Protein AF-A0A6I4MP97-F1 (afdb_monomer)

Organism: NCBI:txid2650748

Sequence (173 aa):
MSDGVLDGRFDIAVQRLPSRDARLATRPWWNQPLALFLPSAHPLAHAPDPAPLTALGRIPLVLWPRESSPHSHDEILALCDQAGVTPRIGARARSVQTVLALVAAGFGGAVMPDSHRALRRIGVAARPLTGTNTTLYLVWRADDTDPLVHRFKDTLAALTSRPCPTDHGPPAR

Radius of gyration: 18.23 Å; Cα contacts (8 Å, |Δi|>4): 295; chains: 1; bounding box: 53×28×49 Å

Structure (mmCIF, N/CA/C/O backbone):
data_AF-A0A6I4MP97-F1
#
_entry.id   AF-A0A6I4MP97-F1
#
loop_
_atom_site.group_PDB
_atom_site.id
_atom_site.type_symbol
_atom_site.label_atom_id
_atom_site.label_alt_id
_atom_site.label_comp_id
_atom_site.label_asym_id
_atom_site.label_entity_id
_atom_site.label_seq_id
_atom_site.pdbx_PDB_ins_code
_atom_site.Cartn_x
_atom_site.Cartn_y
_atom_site.Cartn_z
_atom_site.occupancy
_atom_site.B_iso_or_equiv
_atom_site.auth_seq_id
_atom_site.auth_comp_id
_atom_site.auth_asym_id
_atom_site.auth_atom_id
_atom_site.pdbx_PDB_model_num
ATOM 1 N N . MET A 1 1 ? -15.079 -3.959 6.722 1.00 79.56 1 MET A N 1
ATOM 2 C CA . MET A 1 1 ? -14.479 -4.156 8.063 1.00 79.56 1 MET A CA 1
ATOM 3 C C . MET A 1 1 ? -15.148 -3.256 9.086 1.00 79.56 1 MET A C 1
ATOM 5 O O . MET A 1 1 ? -15.565 -3.787 10.103 1.00 79.56 1 MET A O 1
ATOM 9 N N . SER A 1 2 ? -15.354 -1.968 8.779 1.00 89.06 2 SER A N 1
ATOM 10 C CA . SER A 1 2 ? -16.212 -1.061 9.562 1.00 89.06 2 SER A CA 1
ATOM 11 C C . SER A 1 2 ? -17.558 -1.666 9.997 1.00 89.06 2 SER A C 1
ATOM 13 O O . SER A 1 2 ? -17.889 -1.577 11.171 1.00 89.06 2 SER A O 1
ATOM 15 N N . ASP A 1 3 ? -18.286 -2.356 9.109 1.00 91.62 3 ASP A N 1
ATOM 16 C CA . ASP A 1 3 ? -19.577 -2.974 9.473 1.00 91.62 3 ASP A CA 1
ATOM 17 C C . ASP A 1 3 ? -19.436 -4.017 10.585 1.00 91.62 3 ASP A C 1
ATOM 19 O O . ASP A 1 3 ? -20.225 -4.047 11.513 1.00 91.62 3 ASP A O 1
ATOM 23 N N . GLY A 1 4 ? -18.363 -4.816 10.574 1.00 93.12 4 GLY A N 1
ATOM 24 C CA . GLY A 1 4 ? -18.109 -5.781 11.646 1.00 93.12 4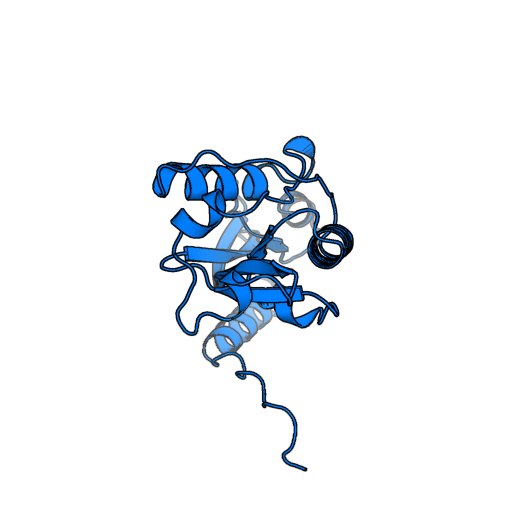 GLY A CA 1
ATOM 25 C C . GLY A 1 4 ? -17.846 -5.123 13.003 1.00 93.12 4 GLY A C 1
ATOM 26 O O . GLY A 1 4 ? -18.141 -5.730 14.025 1.00 93.12 4 GLY A O 1
ATOM 27 N N . VAL A 1 5 ? -17.339 -3.886 13.017 1.00 96.00 5 VAL A N 1
ATOM 28 C CA . VAL A 1 5 ? -17.176 -3.095 14.246 1.00 96.00 5 VAL A CA 1
ATOM 29 C C . VAL A 1 5 ? -18.518 -2.545 14.732 1.00 96.00 5 VAL A C 1
ATOM 31 O O . VAL A 1 5 ? -18.811 -2.581 15.929 1.00 96.00 5 VAL A O 1
ATOM 34 N N . LEU A 1 6 ? -19.356 -2.078 13.803 1.00 94.50 6 LEU A N 1
ATOM 35 C CA . LEU A 1 6 ? -20.710 -1.599 14.093 1.00 94.50 6 LEU A CA 1
ATOM 36 C C . LEU A 1 6 ? -21.621 -2.719 14.606 1.00 94.50 6 LEU A C 1
ATOM 38 O O . LEU A 1 6 ? -22.342 -2.517 15.575 1.00 94.50 6 LEU A O 1
ATOM 42 N N . ASP A 1 7 ? -21.542 -3.901 13.997 1.00 94.75 7 ASP A N 1
ATOM 43 C CA . ASP A 1 7 ? -22.346 -5.076 14.351 1.00 94.75 7 ASP A CA 1
ATOM 44 C C . ASP A 1 7 ? -21.843 -5.788 15.624 1.00 94.75 7 ASP A C 1
ATOM 46 O O . ASP A 1 7 ? -22.397 -6.813 16.014 1.00 94.75 7 ASP A O 1
ATOM 50 N N . GLY A 1 8 ? -20.747 -5.319 16.234 1.00 92.75 8 GLY A N 1
ATOM 51 C CA . GLY A 1 8 ? -20.156 -5.942 17.424 1.00 92.75 8 GLY A CA 1
ATOM 52 C C . GLY A 1 8 ? -19.416 -7.262 17.173 1.00 92.75 8 GLY A C 1
ATOM 53 O O . GLY A 1 8 ? -19.102 -7.974 18.120 1.00 92.75 8 GLY A O 1
ATOM 54 N N . ARG A 1 9 ? -19.111 -7.609 15.916 1.00 95.56 9 ARG A N 1
ATOM 55 C CA . ARG A 1 9 ? -18.317 -8.807 15.570 1.00 95.56 9 ARG A CA 1
ATOM 56 C C . ARG A 1 9 ? -16.825 -8.630 15.844 1.00 95.56 9 ARG A C 1
ATOM 58 O O . ARG A 1 9 ? -16.125 -9.617 16.050 1.00 95.56 9 ARG A O 1
ATOM 65 N N . PHE A 1 10 ? -16.350 -7.389 15.804 1.00 94.62 10 PHE A N 1
ATOM 66 C CA . PHE A 1 10 ? -14.992 -6.988 16.156 1.00 94.62 10 PHE A CA 1
ATOM 67 C C . PHE A 1 10 ? -15.053 -5.714 17.001 1.00 94.62 10 PHE A C 1
ATOM 69 O O . PHE A 1 10 ? -15.919 -4.872 16.777 1.00 94.62 10 PHE A O 1
ATOM 76 N N . ASP A 1 11 ? -14.102 -5.515 17.905 1.00 94.94 11 ASP A N 1
ATOM 77 C CA . ASP A 1 11 ? -14.013 -4.254 18.659 1.00 94.94 11 ASP A CA 1
ATOM 78 C C . ASP A 1 11 ? -13.132 -3.221 17.952 1.00 94.94 11 ASP A C 1
ATOM 80 O O . ASP A 1 11 ? -13.373 -2.015 18.012 1.00 94.94 11 ASP A O 1
ATOM 84 N N . ILE A 1 12 ? -12.115 -3.701 17.230 1.00 95.38 12 ILE A N 1
ATOM 85 C CA . ILE A 1 12 ? -11.170 -2.879 16.476 1.00 95.38 12 ILE A CA 1
ATOM 86 C C . ILE A 1 12 ? -10.932 -3.512 15.105 1.00 95.38 12 ILE A C 1
ATOM 88 O O . ILE A 1 12 ? -10.686 -4.712 14.990 1.00 95.38 12 ILE A O 1
ATOM 92 N N . ALA A 1 13 ? -10.938 -2.690 14.060 1.00 95.44 13 ALA A N 1
ATOM 93 C CA . ALA A 1 13 ? -10.524 -3.057 12.714 1.00 95.44 13 ALA A CA 1
ATOM 94 C C . ALA A 1 13 ? -9.267 -2.288 12.287 1.00 95.44 13 ALA A C 1
ATOM 96 O O . ALA A 1 13 ? -9.094 -1.115 12.619 1.00 95.44 13 ALA A O 1
ATOM 97 N N . VAL A 1 14 ? -8.416 -2.940 11.490 1.00 93.44 14 VAL A N 1
ATOM 98 C CA . VAL A 1 14 ? -7.296 -2.309 10.778 1.00 93.44 14 VAL A CA 1
ATOM 99 C C . VAL A 1 14 ? -7.659 -2.235 9.300 1.00 93.44 14 VAL A C 1
ATOM 101 O O . VAL A 1 14 ? -7.923 -3.265 8.687 1.00 93.44 14 VAL A O 1
ATOM 104 N N . GLN A 1 15 ? -7.663 -1.048 8.698 1.00 91.88 15 GLN A N 1
ATOM 105 C CA . GLN A 1 15 ? -8.022 -0.885 7.284 1.00 91.88 15 GLN A CA 1
ATOM 106 C C . GLN A 1 15 ? -7.274 0.267 6.602 1.00 91.88 15 GLN A C 1
ATOM 108 O O . GLN A 1 15 ? -6.649 1.082 7.264 1.00 91.88 15 GLN A O 1
ATOM 113 N N . ARG A 1 16 ? -7.312 0.333 5.265 1.00 88.25 16 ARG A N 1
ATOM 114 C CA . ARG A 1 16 ? -6.572 1.343 4.475 1.00 88.25 16 ARG A CA 1
ATOM 115 C C . ARG A 1 16 ? -7.262 2.695 4.358 1.00 88.25 16 ARG A C 1
ATOM 117 O O . ARG A 1 16 ? -6.607 3.695 4.111 1.00 88.25 16 ARG A O 1
ATOM 124 N N . LEU A 1 17 ? -8.582 2.719 4.499 1.00 89.75 17 LEU A N 1
ATOM 125 C CA . LEU A 1 17 ? -9.362 3.943 4.391 1.00 89.75 17 LEU A CA 1
ATOM 126 C C . LEU A 1 17 ? -9.942 4.308 5.754 1.00 89.75 17 LEU A C 1
ATOM 128 O O . LEU A 1 17 ? -10.411 3.414 6.467 1.00 89.75 17 LEU A O 1
ATOM 132 N N . PRO A 1 18 ? -9.956 5.598 6.120 1.00 91.56 18 PRO A N 1
ATOM 133 C CA . PRO A 1 18 ? -10.661 6.023 7.314 1.00 91.56 18 PRO A CA 1
ATOM 134 C C . PRO A 1 18 ? -12.153 5.702 7.183 1.00 91.56 18 PRO A C 1
ATOM 136 O O . PRO A 1 18 ? -12.710 5.720 6.080 1.00 91.56 18 PRO A O 1
ATOM 139 N N . SER A 1 19 ? -12.809 5.399 8.305 1.00 92.56 19 SER A N 1
ATOM 140 C CA . SER A 1 19 ? -14.264 5.267 8.295 1.00 92.56 19 SER A CA 1
ATOM 141 C C . SER A 1 19 ? -14.908 6.633 8.051 1.00 92.56 19 SER A C 1
ATOM 143 O O . SER A 1 19 ? -14.423 7.645 8.551 1.00 92.56 19 SER A O 1
ATOM 145 N N . ARG A 1 20 ? -16.004 6.659 7.287 1.00 92.44 20 ARG A N 1
ATOM 146 C CA . ARG A 1 20 ? -16.833 7.862 7.089 1.00 92.44 20 ARG A CA 1
ATOM 147 C C . ARG A 1 20 ? -18.094 7.871 7.959 1.00 92.44 20 ARG A C 1
ATOM 149 O O . ARG A 1 20 ? -18.821 8.856 7.949 1.00 92.44 20 ARG A O 1
ATOM 156 N N . ASP A 1 21 ? -18.364 6.782 8.676 1.00 95.25 21 ASP A N 1
ATOM 157 C CA . ASP A 1 21 ? -19.505 6.673 9.588 1.00 95.25 21 ASP A CA 1
ATOM 158 C C . ASP A 1 21 ? -19.173 7.346 10.926 1.00 95.25 21 ASP A C 1
ATOM 160 O O . ASP A 1 21 ? -18.185 6.984 11.563 1.00 95.25 21 ASP A O 1
ATOM 164 N N . ALA A 1 22 ? -20.005 8.298 11.357 1.00 95.44 22 ALA A N 1
ATOM 165 C CA . ALA A 1 22 ? -19.806 9.068 12.586 1.00 95.44 22 ALA A CA 1
ATOM 166 C C . ALA A 1 22 ? -19.870 8.221 13.870 1.00 95.44 22 ALA A C 1
ATOM 168 O O . ALA A 1 22 ? -19.354 8.638 14.904 1.00 95.44 22 ALA A O 1
ATOM 169 N N . ARG A 1 23 ? -20.463 7.021 13.814 1.00 96.56 23 ARG A N 1
ATOM 170 C CA . ARG A 1 23 ? -20.474 6.060 14.929 1.00 96.56 23 ARG A CA 1
ATOM 171 C C . ARG A 1 23 ? -19.124 5.373 15.125 1.00 96.56 23 ARG A C 1
ATOM 173 O O . ARG A 1 23 ? -18.940 4.651 16.101 1.00 96.56 23 ARG A O 1
ATOM 180 N N . LEU A 1 24 ? -18.185 5.560 14.199 1.00 97.25 24 LEU A N 1
ATOM 181 C CA . LEU A 1 24 ? -16.857 4.970 14.246 1.00 97.25 24 LEU A CA 1
ATOM 182 C C . LEU A 1 24 ? -15.794 6.055 14.407 1.00 97.25 24 LEU A C 1
ATOM 184 O O . LEU A 1 24 ? -15.679 6.972 13.596 1.00 97.25 24 LEU A O 1
ATOM 188 N N . ALA A 1 25 ? -14.945 5.894 15.414 1.00 95.81 25 ALA A N 1
ATOM 189 C CA . ALA A 1 25 ? -13.712 6.651 15.522 1.00 95.81 25 ALA A CA 1
ATOM 190 C C . ALA A 1 25 ? -12.629 6.000 14.651 1.00 95.81 25 ALA A C 1
ATOM 192 O O . ALA A 1 25 ? -12.548 4.776 14.533 1.00 95.81 25 ALA A O 1
ATOM 193 N N . THR A 1 26 ? -11.785 6.826 14.032 1.00 95.50 26 THR A N 1
ATOM 194 C CA . THR A 1 26 ? -10.666 6.373 13.198 1.00 95.50 26 THR A CA 1
ATOM 195 C C . THR A 1 26 ? -9.388 7.101 13.604 1.00 95.50 26 THR A C 1
ATOM 197 O O . THR A 1 26 ? -9.394 8.323 13.742 1.00 95.50 26 THR A O 1
ATOM 200 N N . ARG A 1 27 ? -8.269 6.378 13.737 1.00 93.62 27 ARG A N 1
ATOM 201 C CA . ARG A 1 27 ? -6.937 6.963 13.961 1.00 93.62 27 ARG A CA 1
ATOM 202 C C . ARG A 1 27 ? -5.901 6.394 12.986 1.00 93.62 27 ARG A C 1
ATOM 204 O O . ARG A 1 27 ? -5.816 5.169 12.870 1.00 93.62 27 ARG A O 1
ATOM 211 N N . PRO A 1 28 ? -5.096 7.243 12.315 1.00 92.88 28 PRO A N 1
ATOM 212 C CA . PRO A 1 28 ? -3.914 6.797 11.582 1.00 92.88 28 PRO A CA 1
ATOM 213 C C . PRO A 1 28 ? -2.998 6.002 12.511 1.00 92.88 28 PRO A C 1
ATOM 215 O O . PRO A 1 28 ? -2.701 6.449 13.617 1.00 92.88 28 PRO A O 1
ATOM 218 N N . TRP A 1 29 ? -2.569 4.823 12.082 1.00 91.81 29 TRP A N 1
ATOM 219 C CA . TRP A 1 29 ? -1.711 3.963 12.885 1.00 91.81 29 TRP A CA 1
ATOM 220 C C . TRP A 1 29 ? -0.356 3.781 12.235 1.00 91.81 29 TRP A C 1
ATOM 222 O O . TRP A 1 29 ? 0.644 4.214 12.793 1.00 91.81 29 TRP A O 1
ATOM 232 N N . TRP A 1 30 ? -0.312 3.193 11.043 1.00 90.25 30 TRP A N 1
ATOM 233 C CA . TRP A 1 30 ? 0.957 2.841 10.424 1.00 90.25 30 TRP A CA 1
ATOM 234 C C . TRP A 1 30 ? 1.060 3.413 9.022 1.00 90.25 30 TRP A C 1
ATOM 236 O O . TRP A 1 30 ? 0.333 3.000 8.120 1.00 90.25 30 TRP A O 1
ATOM 246 N N . ASN A 1 31 ? 1.984 4.356 8.856 1.00 90.62 31 ASN A N 1
ATOM 247 C CA . ASN A 1 31 ? 2.379 4.870 7.558 1.00 90.62 31 ASN A CA 1
ATOM 248 C C . ASN A 1 31 ? 3.581 4.079 7.030 1.00 90.62 31 ASN A C 1
ATOM 250 O O . ASN A 1 31 ? 4.542 3.835 7.762 1.00 90.62 31 ASN A O 1
ATOM 254 N N . GLN A 1 32 ? 3.521 3.668 5.772 1.00 90.88 32 GLN A N 1
ATOM 255 C CA . GLN A 1 32 ? 4.593 2.930 5.121 1.00 90.88 32 GLN A CA 1
ATOM 256 C C . GLN A 1 32 ? 4.704 3.326 3.650 1.00 90.88 32 GLN A C 1
ATOM 258 O O . GLN A 1 32 ? 3.683 3.650 3.035 1.00 90.88 32 GLN A O 1
ATOM 263 N N . PRO A 1 33 ? 5.907 3.255 3.061 1.00 94.31 33 PRO A N 1
ATOM 264 C CA . PRO A 1 33 ? 6.073 3.560 1.652 1.00 94.31 33 PRO A CA 1
ATOM 265 C C . PRO A 1 33 ? 5.337 2.540 0.782 1.00 94.31 33 PRO A C 1
ATOM 267 O O . PRO A 1 33 ? 5.178 1.367 1.148 1.00 94.31 33 PRO A O 1
ATOM 270 N N . LEU A 1 34 ? 4.925 2.980 -0.404 1.00 97.19 34 LEU A N 1
ATOM 271 C CA . LEU A 1 34 ? 4.631 2.046 -1.483 1.00 97.19 34 LEU A CA 1
ATOM 272 C C . LEU A 1 34 ? 5.951 1.626 -2.132 1.00 97.19 34 LEU A C 1
ATOM 274 O O . LEU A 1 34 ? 6.906 2.398 -2.203 1.00 97.19 34 LEU A O 1
ATOM 278 N N . ALA A 1 35 ? 6.003 0.393 -2.614 1.00 97.69 35 ALA A N 1
ATOM 279 C CA . ALA A 1 35 ? 7.138 -0.146 -3.340 1.00 97.69 35 ALA A CA 1
ATOM 280 C C . ALA A 1 35 ? 6.690 -0.728 -4.678 1.00 97.69 35 ALA A C 1
ATOM 282 O O . ALA A 1 35 ? 5.595 -1.283 -4.809 1.00 97.69 35 ALA A O 1
ATOM 283 N N . LEU A 1 36 ? 7.574 -0.614 -5.665 1.00 98.19 36 LEU A N 1
ATOM 284 C CA . LEU A 1 36 ? 7.488 -1.293 -6.941 1.00 98.19 36 LEU A CA 1
ATOM 285 C C . LEU A 1 36 ? 8.174 -2.658 -6.814 1.00 98.19 36 LEU A C 1
ATOM 287 O O . LEU A 1 36 ? 9.396 -2.759 -6.695 1.00 98.19 36 LEU A O 1
ATOM 291 N N . PHE A 1 37 ? 7.367 -3.709 -6.830 1.00 98.44 37 PHE A N 1
ATOM 292 C CA . PHE A 1 37 ? 7.802 -5.095 -6.908 1.00 98.44 37 PHE A CA 1
ATOM 293 C C . PHE A 1 37 ? 8.102 -5.425 -8.366 1.00 98.44 37 PHE A C 1
ATOM 295 O O . PHE A 1 37 ? 7.265 -5.204 -9.238 1.00 98.44 37 PHE A O 1
ATOM 302 N N . LEU A 1 38 ? 9.298 -5.935 -8.634 1.00 98.50 38 LEU A N 1
ATOM 303 C CA . LEU A 1 38 ? 9.842 -6.165 -9.969 1.00 98.50 38 LEU A CA 1
ATOM 304 C C . LEU A 1 38 ? 10.357 -7.599 -10.085 1.00 98.50 38 LEU A C 1
ATOM 306 O O . LEU A 1 38 ? 10.811 -8.152 -9.079 1.00 98.50 38 LEU A O 1
ATOM 310 N N . PRO A 1 39 ? 10.373 -8.185 -11.297 1.00 98.44 39 PRO A N 1
ATOM 311 C CA . PRO A 1 39 ? 11.178 -9.374 -11.539 1.00 98.44 39 PRO A CA 1
ATOM 312 C C . PRO A 1 39 ? 12.619 -9.077 -11.110 1.00 98.44 39 PRO A C 1
ATOM 314 O O . PRO A 1 39 ? 13.175 -8.047 -11.495 1.00 98.44 39 PRO A O 1
ATOM 317 N N . SER A 1 40 ? 13.234 -9.950 -10.313 1.00 97.56 40 SER A N 1
ATOM 318 C CA . SER A 1 40 ? 14.543 -9.675 -9.704 1.00 97.56 40 SER A CA 1
ATOM 319 C C . SER A 1 40 ? 15.678 -9.541 -10.718 1.00 97.56 40 SER A C 1
ATOM 321 O O . SER A 1 40 ? 16.733 -9.059 -10.348 1.00 97.56 40 SER A O 1
ATOM 323 N N . ALA A 1 41 ? 15.478 -9.982 -11.963 1.00 96.12 41 ALA A N 1
ATOM 324 C CA . ALA A 1 41 ? 16.425 -9.819 -13.067 1.00 96.12 41 ALA A CA 1
ATOM 325 C C . ALA A 1 41 ? 16.181 -8.541 -13.899 1.00 96.12 41 ALA A C 1
ATOM 327 O O . ALA A 1 41 ? 16.906 -8.273 -14.855 1.00 96.12 41 ALA A O 1
ATOM 328 N N . HIS A 1 42 ? 15.136 -7.764 -13.597 1.00 97.00 42 HIS A N 1
ATOM 329 C CA . HIS A 1 42 ? 14.803 -6.566 -14.360 1.00 97.00 42 HIS A CA 1
ATOM 330 C C . HIS A 1 42 ? 15.757 -5.408 -14.001 1.00 97.00 42 HIS A C 1
ATOM 332 O O . HIS A 1 42 ? 15.920 -5.124 -12.816 1.00 97.00 42 HIS A O 1
ATOM 338 N N . PRO A 1 43 ? 16.306 -4.638 -14.964 1.00 94.88 43 PRO A N 1
ATOM 339 C CA . PRO A 1 43 ? 17.278 -3.574 -14.673 1.00 94.88 43 PRO A CA 1
ATOM 340 C C . PRO A 1 43 ? 16.815 -2.533 -13.638 1.00 94.88 43 PRO A C 1
ATOM 342 O O . PRO A 1 43 ? 17.604 -2.053 -12.830 1.00 94.88 43 PRO A O 1
ATOM 345 N N . LEU A 1 44 ? 15.514 -2.208 -13.612 1.00 95.00 44 LEU A N 1
ATOM 346 C CA . LEU A 1 44 ? 14.938 -1.276 -12.625 1.00 95.00 44 LEU A CA 1
ATOM 347 C C . LEU A 1 44 ? 15.025 -1.760 -11.168 1.00 95.00 44 LEU A C 1
ATOM 349 O O . LEU A 1 44 ? 14.870 -0.928 -10.272 1.00 95.00 44 LEU A O 1
ATOM 353 N N . ALA A 1 45 ? 15.234 -3.060 -10.939 1.00 95.56 45 ALA A N 1
ATOM 354 C CA . ALA A 1 45 ? 15.294 -3.665 -9.612 1.00 95.56 45 ALA A CA 1
ATOM 355 C C . ALA A 1 45 ? 16.600 -3.362 -8.865 1.00 95.56 45 ALA A C 1
ATOM 357 O O . ALA A 1 45 ? 16.634 -3.491 -7.647 1.00 95.56 45 ALA A O 1
ATOM 358 N N . HIS A 1 46 ? 17.660 -2.966 -9.576 1.00 92.56 46 HIS A N 1
ATOM 359 C CA . HIS A 1 46 ? 19.019 -2.890 -9.023 1.00 92.56 46 HIS A CA 1
ATOM 360 C C . HIS A 1 46 ? 19.557 -1.470 -8.844 1.00 92.56 46 HIS A C 1
ATOM 362 O O . HIS A 1 46 ? 20.696 -1.295 -8.421 1.00 92.56 46 HIS A O 1
ATOM 368 N N . ALA A 1 47 ? 18.771 -0.448 -9.178 1.00 91.94 47 ALA A N 1
ATOM 369 C CA . ALA A 1 47 ? 19.188 0.925 -8.926 1.00 91.94 47 ALA A CA 1
ATOM 370 C C . ALA A 1 47 ? 19.140 1.229 -7.411 1.00 91.94 47 ALA A C 1
ATOM 372 O O . ALA A 1 47 ? 18.188 0.803 -6.752 1.00 91.94 47 ALA A O 1
ATOM 373 N N . PRO A 1 48 ? 20.136 1.959 -6.873 1.00 88.19 48 PRO A N 1
ATOM 374 C CA . PRO A 1 48 ? 20.308 2.144 -5.429 1.00 88.19 48 PRO A CA 1
ATOM 375 C C . PRO A 1 48 ? 19.239 3.050 -4.808 1.00 88.19 48 PRO A C 1
ATOM 377 O O . PRO A 1 48 ? 18.808 2.819 -3.681 1.00 88.19 48 PRO A O 1
ATOM 380 N N . ASP A 1 49 ? 18.787 4.060 -5.548 1.00 94.25 49 ASP A N 1
ATOM 381 C CA . ASP A 1 49 ? 17.809 5.028 -5.056 1.00 94.25 49 ASP A CA 1
ATOM 382 C C . ASP A 1 49 ? 16.378 4.485 -5.148 1.00 94.25 49 ASP A C 1
ATOM 384 O O . ASP A 1 49 ? 16.107 3.624 -5.990 1.00 94.25 49 ASP A O 1
ATOM 388 N N . PRO A 1 50 ? 15.412 5.016 -4.380 1.00 96.00 50 PRO A N 1
ATOM 389 C CA . PRO A 1 50 ? 13.991 4.759 -4.608 1.00 96.00 50 PRO A CA 1
ATOM 390 C C . PRO A 1 50 ? 13.574 4.990 -6.074 1.00 96.00 50 PRO A C 1
ATOM 392 O O . PRO A 1 50 ? 14.135 5.820 -6.792 1.00 96.00 50 PRO A O 1
ATOM 395 N N . ALA A 1 51 ? 12.610 4.211 -6.558 1.00 97.31 51 ALA A N 1
ATOM 396 C CA . ALA A 1 51 ? 12.108 4.320 -7.919 1.00 97.31 51 ALA A CA 1
ATOM 397 C C . ALA A 1 51 ? 11.267 5.600 -8.085 1.00 97.31 51 ALA A C 1
ATOM 399 O O . ALA A 1 51 ? 10.314 5.803 -7.328 1.00 97.31 51 ALA A O 1
ATOM 400 N N . PRO A 1 52 ? 11.551 6.451 -9.090 1.00 97.38 52 PRO A N 1
ATOM 401 C CA . PRO A 1 52 ? 10.658 7.555 -9.422 1.00 97.38 52 PRO A CA 1
ATOM 402 C C . PRO A 1 52 ? 9.341 7.007 -9.985 1.00 97.38 52 PRO A C 1
ATOM 404 O O . PRO A 1 52 ? 9.325 5.936 -10.595 1.00 97.38 52 PRO A O 1
ATOM 407 N N . LEU A 1 53 ? 8.244 7.762 -9.864 1.00 97.94 53 LEU A N 1
ATOM 408 C CA . LEU A 1 53 ? 6.940 7.332 -10.390 1.00 97.94 53 LEU A CA 1
ATOM 409 C C . LEU A 1 53 ? 6.953 7.086 -11.910 1.00 97.94 53 LEU A C 1
ATOM 411 O O . LEU A 1 53 ? 6.240 6.218 -12.407 1.00 97.94 53 LEU A O 1
ATOM 415 N N . THR A 1 54 ? 7.834 7.757 -12.656 1.00 97.56 54 THR A N 1
ATOM 416 C CA . THR A 1 54 ? 8.024 7.516 -14.097 1.00 97.56 54 THR A CA 1
ATOM 417 C C . THR A 1 54 ? 8.488 6.088 -14.414 1.00 97.56 54 THR A C 1
ATOM 419 O O . THR A 1 54 ? 8.302 5.611 -15.534 1.00 97.56 54 THR A O 1
ATOM 422 N N . ALA A 1 55 ? 9.033 5.350 -13.436 1.00 97.19 55 ALA A N 1
ATOM 423 C CA . ALA A 1 55 ? 9.359 3.932 -13.584 1.00 97.19 55 ALA A CA 1
ATOM 424 C C . ALA A 1 55 ? 8.120 3.059 -13.849 1.00 97.19 55 ALA A C 1
ATOM 426 O O . ALA A 1 55 ? 8.253 2.018 -14.493 1.00 97.19 55 ALA A O 1
ATOM 427 N N . LEU A 1 56 ? 6.925 3.496 -13.431 1.00 97.62 56 LEU A N 1
ATOM 428 C CA . LEU A 1 56 ? 5.665 2.783 -13.670 1.00 97.62 56 LEU A CA 1
ATOM 429 C C . LEU A 1 56 ? 5.315 2.685 -15.165 1.00 97.62 56 LEU A C 1
ATOM 431 O O . LEU A 1 56 ? 4.665 1.731 -15.576 1.00 97.62 56 LEU A O 1
ATOM 435 N N . GLY A 1 57 ? 5.800 3.614 -15.998 1.00 96.88 57 GLY A N 1
ATOM 436 C CA . GLY A 1 57 ? 5.648 3.545 -17.458 1.00 96.88 57 GLY A CA 1
ATOM 437 C C . GLY A 1 57 ? 6.664 2.626 -18.152 1.00 96.88 57 GLY A C 1
ATOM 438 O O . GLY A 1 57 ? 6.486 2.251 -19.312 1.00 96.88 57 GLY A O 1
ATOM 439 N N . ARG A 1 58 ? 7.740 2.233 -17.457 1.00 96.38 58 ARG A N 1
ATOM 440 C CA . ARG A 1 58 ? 8.875 1.494 -18.042 1.00 96.38 58 ARG A CA 1
ATOM 441 C C . ARG A 1 58 ? 8.690 -0.024 -18.030 1.00 96.38 58 ARG A C 1
ATOM 443 O O . ARG A 1 58 ? 9.473 -0.731 -18.654 1.00 96.38 58 ARG A O 1
ATOM 450 N N . ILE A 1 59 ? 7.653 -0.526 -17.367 1.00 97.00 59 ILE A N 1
ATOM 451 C CA . ILE A 1 59 ? 7.324 -1.950 -17.263 1.00 97.00 59 ILE A CA 1
ATOM 452 C C . ILE A 1 59 ? 5.795 -2.116 -17.276 1.00 97.00 59 ILE A C 1
ATOM 454 O O . ILE A 1 59 ? 5.100 -1.225 -16.791 1.00 97.00 59 ILE A O 1
ATOM 458 N N . PRO A 1 60 ? 5.230 -3.205 -17.833 1.00 97.94 60 PRO A N 1
ATOM 459 C CA . PRO A 1 60 ? 3.820 -3.510 -17.620 1.00 97.94 60 PRO A CA 1
ATOM 460 C C . PRO A 1 60 ? 3.510 -3.660 -16.126 1.00 97.94 60 PRO A C 1
ATOM 462 O O . PRO A 1 60 ? 4.379 -4.055 -15.353 1.00 97.94 60 PRO A O 1
ATOM 465 N N . LEU A 1 61 ? 2.277 -3.380 -15.720 1.00 98.38 61 LEU A N 1
ATOM 466 C CA . LEU A 1 61 ? 1.822 -3.503 -14.342 1.00 98.38 61 LEU A CA 1
ATOM 467 C C . LEU A 1 61 ? 0.894 -4.707 -14.170 1.00 98.38 61 LEU A C 1
ATOM 469 O O . LEU A 1 61 ? -0.013 -4.942 -14.975 1.00 98.38 61 LEU A O 1
ATOM 473 N N . VAL A 1 62 ? 1.108 -5.446 -13.086 1.00 98.12 62 VAL A N 1
ATOM 474 C CA . VAL A 1 62 ? 0.170 -6.424 -12.545 1.00 98.12 62 VAL A CA 1
ATOM 475 C C . VAL A 1 62 ? -0.757 -5.680 -11.591 1.00 98.12 62 VAL A C 1
ATOM 477 O O . VAL A 1 62 ? -0.322 -5.210 -10.539 1.00 98.12 62 VAL A O 1
ATOM 480 N N . LEU A 1 63 ? -2.029 -5.551 -11.966 1.00 95.62 63 LEU A N 1
ATOM 481 C CA . LEU A 1 63 ? -3.011 -4.788 -11.196 1.00 95.62 63 LEU A CA 1
ATOM 482 C C . LEU A 1 63 ? -4.043 -5.674 -10.504 1.00 95.62 63 LEU A C 1
ATOM 484 O O . LEU A 1 63 ? -4.393 -6.768 -10.948 1.00 95.62 63 LEU A O 1
ATOM 488 N N . TRP A 1 64 ? -4.606 -5.133 -9.436 1.00 93.00 64 TRP A N 1
ATOM 489 C CA . TRP A 1 64 ? -5.837 -5.637 -8.848 1.00 93.00 64 TRP A CA 1
ATOM 490 C C . TRP A 1 64 ? -7.003 -5.320 -9.792 1.00 93.00 64 TRP A C 1
ATOM 492 O O . TRP A 1 64 ? -7.099 -4.178 -10.243 1.00 93.00 64 TRP A O 1
ATOM 502 N N . PRO A 1 65 ? -7.910 -6.263 -10.102 1.00 93.06 65 PRO A N 1
ATOM 503 C CA . PRO A 1 65 ? -9.178 -5.906 -10.727 1.00 93.06 65 PRO A CA 1
ATOM 504 C C . PRO A 1 65 ? -9.902 -4.859 -9.872 1.00 93.06 65 PRO A C 1
ATOM 506 O O . PRO A 1 65 ? -9.952 -4.998 -8.642 1.00 93.06 65 PRO A O 1
ATOM 509 N N . ARG A 1 66 ? -10.456 -3.816 -10.502 1.00 92.81 66 ARG A N 1
ATOM 510 C CA . ARG A 1 66 ? -11.084 -2.699 -9.783 1.00 92.81 66 ARG A CA 1
ATOM 511 C C . ARG A 1 66 ? -12.234 -3.175 -8.900 1.00 92.81 66 ARG A C 1
ATOM 513 O O . ARG A 1 66 ? -12.388 -2.684 -7.794 1.00 92.81 66 ARG A O 1
ATOM 520 N N . GLU A 1 67 ? -12.983 -4.181 -9.333 1.00 92.06 67 GLU A N 1
ATOM 521 C CA . GLU A 1 67 ? -14.064 -4.797 -8.563 1.00 92.06 67 GLU A CA 1
ATOM 522 C C . GLU A 1 67 ? -13.584 -5.550 -7.310 1.00 92.06 67 GLU A C 1
ATOM 524 O O . GLU A 1 67 ? -14.372 -5.796 -6.405 1.00 92.06 67 GLU A O 1
ATOM 529 N N . SER A 1 68 ? -12.301 -5.926 -7.245 1.00 88.69 68 SER A N 1
ATOM 530 C CA . SER A 1 68 ? -11.717 -6.629 -6.090 1.00 88.69 68 SER A CA 1
ATOM 531 C C . SER A 1 68 ? -11.041 -5.681 -5.108 1.00 88.69 68 SER A C 1
ATOM 533 O O . SER A 1 68 ? -11.076 -5.917 -3.905 1.00 88.69 68 SER A O 1
ATOM 535 N N . SER A 1 69 ? -10.390 -4.630 -5.613 1.00 89.19 69 SER A N 1
ATOM 536 C CA . SER A 1 69 ? -9.728 -3.622 -4.780 1.00 89.19 69 SER A CA 1
ATOM 537 C C . SER A 1 69 ? -9.795 -2.246 -5.450 1.00 89.19 69 SER A C 1
ATOM 539 O O . SER A 1 69 ? -8.805 -1.807 -6.043 1.00 89.19 69 SER A O 1
ATOM 541 N N . PRO A 1 70 ? -10.946 -1.546 -5.367 1.00 91.06 70 PRO A N 1
ATOM 542 C CA . PRO A 1 70 ? -11.134 -0.264 -6.044 1.00 91.06 70 PRO A CA 1
ATOM 543 C C . PRO A 1 70 ? -10.101 0.771 -5.604 1.00 91.06 70 PRO A C 1
ATOM 545 O O . PRO A 1 70 ? -9.501 1.442 -6.431 1.00 91.06 70 PRO A O 1
ATOM 548 N N . HIS A 1 71 ? -9.837 0.842 -4.297 1.00 90.12 71 HIS A N 1
ATOM 549 C CA . HIS A 1 71 ? -8.903 1.810 -3.736 1.00 90.12 71 HIS A CA 1
ATOM 550 C C . HIS A 1 71 ? -7.471 1.597 -4.232 1.00 90.12 71 HIS A C 1
ATOM 552 O O . HIS A 1 71 ? -6.863 2.542 -4.713 1.00 90.12 71 HIS A O 1
ATOM 558 N N . SER A 1 72 ? -6.943 0.369 -4.165 1.00 91.19 72 SER A N 1
ATOM 559 C CA . SER A 1 72 ? -5.582 0.097 -4.647 1.00 91.19 72 SER A CA 1
ATOM 560 C C . SER A 1 72 ? -5.474 0.254 -6.160 1.00 91.19 72 SER A C 1
ATOM 562 O O . SER A 1 72 ? -4.452 0.711 -6.651 1.00 91.19 72 SER A O 1
ATOM 564 N N . HIS A 1 73 ? -6.513 -0.118 -6.910 1.00 94.38 73 HIS A N 1
ATOM 565 C CA . HIS A 1 73 ? -6.547 0.114 -8.349 1.00 94.38 73 HIS A CA 1
ATOM 566 C C . HIS A 1 73 ? -6.461 1.614 -8.669 1.00 94.38 73 HIS A C 1
ATOM 568 O O . HIS A 1 73 ? -5.586 2.033 -9.423 1.00 94.38 73 HIS A O 1
ATOM 574 N N . ASP A 1 74 ? -7.327 2.419 -8.055 1.00 94.12 74 ASP A N 1
ATOM 575 C CA . ASP A 1 74 ? -7.416 3.854 -8.319 1.00 94.12 74 ASP A CA 1
ATOM 576 C C . ASP A 1 74 ? -6.175 4.609 -7.781 1.00 94.12 74 ASP A C 1
ATOM 578 O O . ASP A 1 74 ? -5.694 5.521 -8.446 1.00 94.12 74 ASP A O 1
ATOM 582 N N . GLU A 1 75 ? -5.586 4.183 -6.653 1.00 94.31 75 GLU A N 1
ATOM 583 C CA . GLU A 1 75 ? -4.314 4.707 -6.117 1.00 94.31 75 GLU A CA 1
ATOM 584 C C . GLU A 1 75 ? -3.166 4.515 -7.118 1.00 94.31 75 GLU A C 1
ATOM 586 O O . GLU A 1 75 ? -2.430 5.454 -7.410 1.00 94.31 75 GLU A O 1
ATOM 591 N N . ILE A 1 76 ? -3.039 3.325 -7.714 1.00 95.81 76 ILE A N 1
ATOM 592 C CA . ILE A 1 76 ? -1.971 3.045 -8.682 1.00 95.81 76 ILE A CA 1
ATOM 593 C C . ILE A 1 76 ? -2.160 3.852 -9.970 1.00 95.81 76 ILE A C 1
ATOM 595 O O . ILE A 1 76 ? -1.182 4.366 -10.516 1.00 95.81 76 ILE A O 1
ATOM 599 N N . LEU A 1 77 ? -3.398 3.989 -10.456 1.00 96.12 77 LEU A N 1
ATOM 600 C CA . LEU A 1 77 ? -3.679 4.824 -11.627 1.00 96.12 77 LEU A CA 1
ATOM 601 C C . LEU A 1 77 ? -3.396 6.304 -11.353 1.00 96.12 77 LEU A C 1
ATOM 603 O O . LEU A 1 77 ? -2.801 6.960 -12.204 1.00 96.12 77 LEU A O 1
ATOM 607 N N . ALA A 1 78 ? -3.736 6.808 -10.164 1.00 96.38 78 ALA A N 1
ATOM 608 C CA . ALA A 1 78 ? -3.414 8.175 -9.760 1.00 96.38 78 ALA A CA 1
ATOM 609 C C . ALA A 1 78 ? -1.897 8.415 -9.691 1.00 96.38 78 ALA A C 1
ATOM 611 O O . ALA A 1 78 ? -1.426 9.450 -10.147 1.00 96.38 78 ALA A O 1
ATOM 612 N N . LEU A 1 79 ? -1.112 7.451 -9.194 1.00 97.19 79 LEU A N 1
ATOM 613 C CA . LEU A 1 79 ? 0.356 7.540 -9.211 1.00 97.19 79 LEU A CA 1
ATOM 614 C C . LEU A 1 79 ? 0.925 7.583 -10.636 1.00 97.19 79 LEU A C 1
ATOM 616 O O . LEU A 1 79 ? 1.922 8.260 -10.884 1.00 97.19 79 LEU A O 1
ATOM 620 N N . CYS A 1 80 ? 0.309 6.860 -11.576 1.00 97.44 80 CYS A N 1
ATOM 621 C CA . CYS A 1 80 ? 0.704 6.908 -12.983 1.00 97.44 80 CYS A CA 1
ATOM 622 C C . CYS A 1 80 ? 0.377 8.274 -13.606 1.00 97.44 80 CYS A C 1
ATOM 624 O O . CYS A 1 80 ? 1.233 8.872 -14.257 1.00 97.44 80 CYS A O 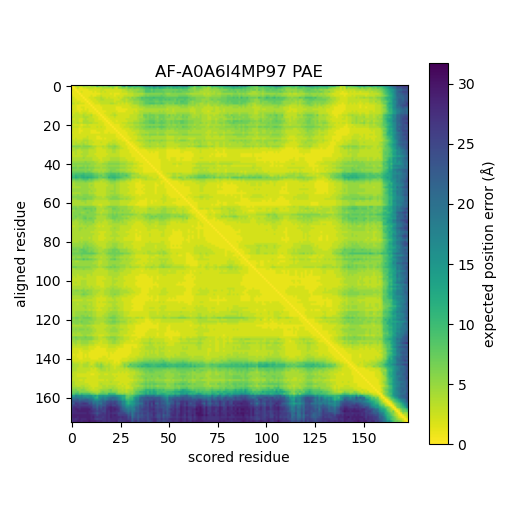1
ATOM 626 N N . ASP A 1 81 ? -0.824 8.790 -13.347 1.00 97.69 81 ASP A N 1
ATOM 627 C CA . ASP A 1 81 ? -1.269 10.109 -13.804 1.00 97.69 81 ASP A CA 1
ATOM 628 C C . ASP A 1 81 ? -0.373 11.236 -13.264 1.00 97.69 81 ASP A C 1
ATOM 630 O O . ASP A 1 81 ? 0.144 12.042 -14.035 1.00 97.69 81 ASP A O 1
ATOM 634 N N . GLN A 1 82 ? -0.049 11.205 -11.966 1.00 96.94 82 GLN A N 1
ATOM 635 C CA . GLN A 1 82 ? 0.902 12.127 -11.329 1.00 96.94 82 GLN A CA 1
ATOM 636 C C . GLN A 1 82 ? 2.284 12.130 -11.991 1.00 96.94 82 GLN A C 1
ATOM 638 O O . GLN A 1 82 ? 2.983 13.142 -11.967 1.00 96.94 82 GLN A O 1
ATOM 643 N N . ALA A 1 83 ? 2.698 11.004 -12.573 1.00 96.88 83 ALA A N 1
ATOM 644 C CA . ALA A 1 83 ? 3.972 10.882 -13.271 1.00 96.88 83 ALA A CA 1
ATOM 645 C C . ALA A 1 83 ? 3.887 11.208 -14.770 1.00 96.88 83 ALA A C 1
ATOM 647 O O . ALA A 1 83 ? 4.903 11.111 -15.460 1.00 96.88 83 ALA A O 1
ATOM 648 N N . GLY A 1 84 ? 2.695 11.522 -15.289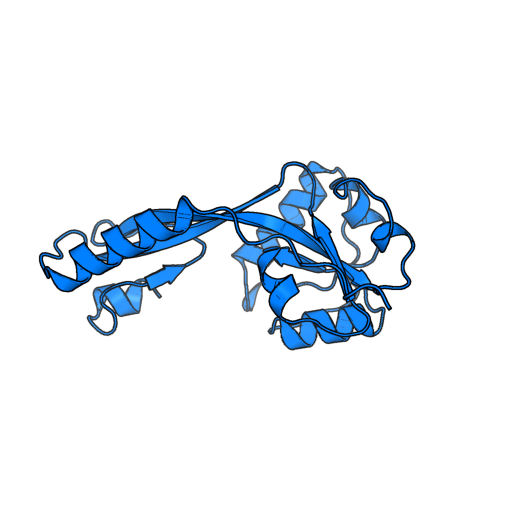 1.00 97.69 84 GLY A N 1
ATOM 649 C CA . GLY A 1 84 ? 2.448 11.696 -16.718 1.00 97.69 84 GLY A CA 1
ATOM 650 C C . GLY A 1 84 ? 2.657 10.414 -17.531 1.00 97.69 84 GLY A C 1
ATOM 651 O O . GLY A 1 84 ? 3.025 10.490 -18.703 1.00 97.69 84 GLY A O 1
ATOM 652 N N . VAL A 1 85 ? 2.478 9.231 -16.926 1.00 97.06 85 VAL A N 1
ATOM 653 C CA . VAL A 1 85 ? 2.661 7.939 -17.605 1.00 97.06 85 VAL A CA 1
ATOM 654 C C . VAL A 1 85 ? 1.336 7.215 -17.804 1.00 97.06 85 VAL A C 1
ATOM 656 O O . VAL A 1 85 ? 0.501 7.133 -16.908 1.00 97.06 85 VAL A O 1
ATOM 659 N N . THR A 1 86 ? 1.159 6.610 -18.978 1.00 95.56 86 THR A N 1
ATOM 660 C CA . THR A 1 86 ? 0.031 5.707 -19.235 1.00 95.56 86 THR A CA 1
ATOM 661 C C . THR A 1 86 ? 0.417 4.277 -18.844 1.00 95.56 86 THR A C 1
ATOM 663 O O . THR A 1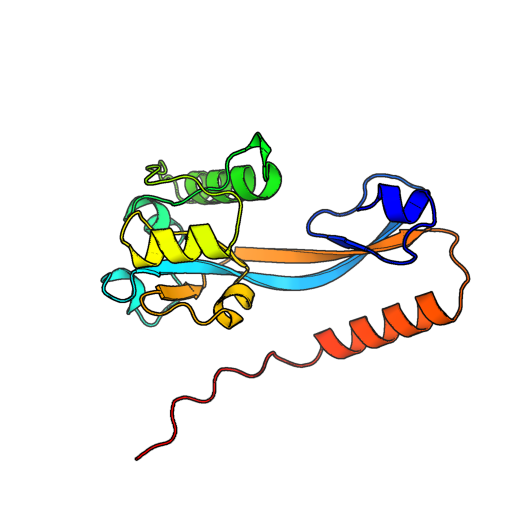 86 ? 1.352 3.720 -19.432 1.00 95.56 86 THR A O 1
ATOM 666 N N . PRO A 1 87 ? -0.266 3.645 -17.873 1.00 94.75 87 PRO A N 1
ATOM 667 C CA . PRO A 1 87 ? 0.089 2.303 -17.433 1.00 94.75 87 PRO A CA 1
ATOM 668 C C . PRO A 1 87 ? -0.258 1.262 -18.500 1.00 94.75 87 PRO A C 1
ATOM 670 O O . PRO A 1 87 ? -1.373 1.220 -19.020 1.00 94.75 87 PRO A O 1
ATOM 673 N N . ARG A 1 88 ? 0.685 0.358 -18.785 1.00 97.06 88 ARG A N 1
ATOM 674 C CA . ARG A 1 88 ? 0.429 -0.841 -19.596 1.00 97.06 88 ARG A CA 1
ATOM 675 C C . ARG A 1 88 ? 0.048 -1.985 -18.672 1.00 97.06 88 ARG A C 1
ATOM 677 O O . ARG A 1 88 ? 0.813 -2.304 -17.773 1.00 97.06 88 ARG A O 1
ATOM 684 N N . ILE A 1 89 ? -1.099 -2.623 -18.882 1.00 96.69 89 ILE A N 1
ATOM 685 C CA . ILE A 1 89 ? -1.543 -3.724 -18.016 1.00 96.69 89 ILE A CA 1
ATOM 686 C C . ILE A 1 89 ? -0.987 -5.044 -18.545 1.00 96.69 89 ILE A C 1
ATOM 688 O O . ILE A 1 89 ? -1.356 -5.465 -19.637 1.00 96.69 89 ILE A O 1
ATOM 692 N N . GLY A 1 90 ? -0.111 -5.688 -17.774 1.00 96.31 90 GLY A N 1
ATOM 693 C CA . GLY A 1 90 ? 0.470 -6.986 -18.132 1.00 96.31 90 GLY A CA 1
ATOM 694 C C . GLY A 1 90 ? -0.377 -8.167 -17.662 1.00 96.31 90 GLY A C 1
ATOM 695 O O . GLY A 1 90 ? -0.577 -9.127 -18.399 1.00 96.31 90 GLY A O 1
ATOM 696 N N . ALA A 1 91 ? -0.922 -8.086 -16.445 1.00 97.38 91 ALA A N 1
ATOM 697 C CA . ALA A 1 91 ? -1.810 -9.104 -15.889 1.00 97.38 91 ALA A CA 1
ATOM 698 C C . ALA A 1 91 ? -2.724 -8.524 -14.800 1.00 97.38 91 ALA A C 1
ATOM 700 O O . ALA A 1 91 ? -2.532 -7.399 -14.332 1.00 97.38 91 ALA A O 1
ATOM 701 N N . ARG A 1 92 ? -3.717 -9.313 -14.372 1.00 96.69 92 ARG A N 1
ATOM 702 C CA . ARG A 1 92 ? -4.565 -8.989 -13.220 1.00 96.69 92 ARG A CA 1
ATOM 703 C C . ARG A 1 92 ? -4.629 -10.143 -12.231 1.00 96.69 92 ARG A C 1
ATOM 705 O O . ARG A 1 92 ? -4.730 -11.296 -12.640 1.00 96.69 92 ARG A O 1
ATOM 712 N N . ALA A 1 93 ? -4.611 -9.830 -10.939 1.00 96.12 93 ALA A N 1
ATOM 713 C CA . ALA A 1 93 ? -4.673 -10.825 -9.872 1.00 96.12 93 ALA A CA 1
ATOM 714 C C . ALA A 1 93 ? -5.390 -10.296 -8.624 1.00 96.12 93 ALA A C 1
ATOM 716 O O . ALA A 1 93 ? -5.389 -9.100 -8.350 1.00 96.12 93 ALA A O 1
ATOM 717 N N . ARG A 1 94 ? -6.021 -11.203 -7.866 1.00 94.19 94 ARG A N 1
ATOM 718 C CA . ARG A 1 94 ? -6.860 -10.865 -6.698 1.00 94.19 94 ARG A CA 1
ATOM 719 C C . ARG A 1 94 ? -6.194 -11.133 -5.343 1.00 94.19 94 ARG A C 1
ATOM 721 O O . A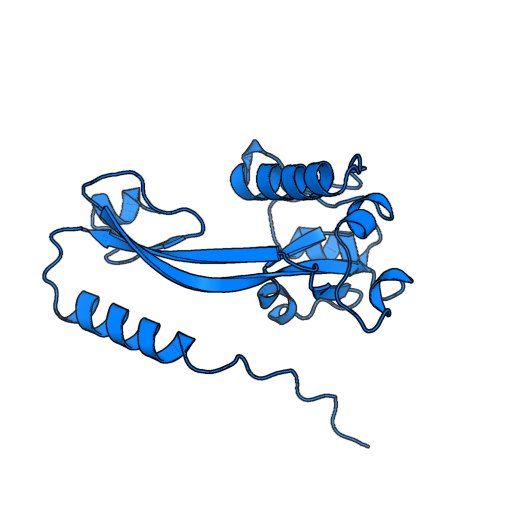RG A 1 94 ? -6.769 -10.789 -4.319 1.00 94.19 94 ARG A O 1
ATOM 728 N N . SER A 1 95 ? -5.001 -11.728 -5.318 1.00 94.44 95 SER A N 1
ATOM 729 C CA . SER A 1 95 ? -4.242 -11.994 -4.088 1.00 94.44 95 SER A CA 1
ATOM 730 C C . SER A 1 95 ? -2.805 -11.498 -4.219 1.00 94.44 95 SER A C 1
ATOM 732 O O . SER A 1 95 ? -2.245 -11.505 -5.318 1.00 94.44 95 SER A O 1
ATOM 734 N N . VAL A 1 96 ? -2.187 -11.115 -3.098 1.00 95.31 96 VAL A N 1
ATOM 735 C CA . VAL A 1 96 ? -0.779 -10.684 -3.080 1.00 95.31 96 VAL A CA 1
ATOM 736 C C . VAL A 1 96 ? 0.125 -11.803 -3.600 1.00 95.31 96 VAL A C 1
ATOM 738 O O . VAL A 1 96 ? 1.038 -11.560 -4.382 1.00 95.31 96 VAL A O 1
ATOM 741 N N . GLN A 1 97 ? -0.145 -13.045 -3.204 1.00 96.00 97 GLN A N 1
ATOM 742 C CA . GLN A 1 97 ? 0.640 -14.214 -3.583 1.00 96.00 97 GLN A CA 1
ATOM 743 C C . GLN A 1 97 ? 0.620 -14.424 -5.101 1.00 96.00 97 GLN A C 1
ATOM 745 O O . GLN A 1 97 ? 1.666 -14.658 -5.704 1.00 96.00 97 GLN A O 1
ATOM 750 N N . THR A 1 98 ? -0.552 -14.293 -5.730 1.00 96.88 98 THR A N 1
ATOM 751 C CA . THR A 1 98 ? -0.689 -14.394 -7.188 1.00 96.88 98 THR A CA 1
ATOM 752 C C . THR A 1 98 ? -0.022 -13.213 -7.890 1.00 96.88 98 THR A C 1
ATOM 754 O O . THR A 1 98 ? 0.667 -13.425 -8.884 1.00 96.88 98 THR A O 1
ATO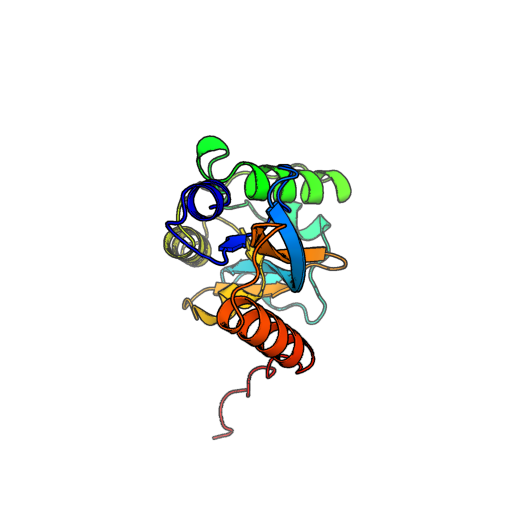M 757 N N . VAL A 1 99 ? -0.163 -11.988 -7.367 1.00 97.75 99 VAL A N 1
ATOM 758 C CA . VAL A 1 99 ? 0.542 -10.809 -7.900 1.00 97.75 99 VAL A CA 1
ATOM 759 C C . VAL A 1 99 ? 2.054 -11.050 -7.902 1.00 97.75 99 VAL A C 1
ATOM 761 O O . VAL A 1 99 ? 2.687 -10.943 -8.948 1.00 97.75 99 VAL A O 1
ATOM 764 N N . LEU A 1 100 ? 2.632 -11.455 -6.768 1.00 98.06 100 LEU A N 1
ATOM 765 C CA . LEU A 1 100 ? 4.065 -11.736 -6.652 1.00 98.06 100 LEU A CA 1
ATOM 766 C C . LEU A 1 100 ? 4.509 -12.902 -7.548 1.00 98.06 100 LEU A C 1
ATOM 768 O O . LEU A 1 100 ? 5.609 -12.867 -8.095 1.00 98.06 100 LEU A O 1
ATOM 772 N N . ALA A 1 101 ? 3.668 -13.922 -7.736 1.00 98.00 101 ALA A N 1
ATOM 773 C CA . ALA A 1 101 ? 3.954 -15.014 -8.662 1.00 98.00 101 ALA A CA 1
ATOM 774 C C . ALA A 1 101 ? 4.014 -14.541 -10.124 1.00 98.00 101 ALA A C 1
ATOM 776 O O . ALA A 1 101 ? 4.917 -14.948 -10.850 1.00 98.00 101 ALA A O 1
ATOM 777 N N . LEU A 1 102 ? 3.102 -13.658 -10.538 1.00 98.38 102 LEU A N 1
ATOM 778 C CA . LEU A 1 102 ? 3.084 -13.072 -11.881 1.00 98.38 102 LEU A CA 1
ATOM 779 C C . LEU A 1 102 ? 4.267 -12.125 -12.112 1.00 98.38 102 LEU A C 1
ATOM 781 O O . LEU A 1 102 ? 4.857 -12.147 -13.190 1.00 98.38 102 LEU A O 1
ATOM 785 N N . VAL A 1 103 ? 4.652 -11.347 -11.095 1.00 98.56 103 VAL A N 1
ATOM 786 C CA . VAL A 1 103 ? 5.875 -10.530 -11.133 1.00 98.56 103 VAL A CA 1
ATOM 787 C C . VAL A 1 103 ? 7.102 -11.425 -11.314 1.00 98.56 103 VAL A C 1
ATOM 789 O O . VAL A 1 103 ? 7.888 -11.199 -12.229 1.00 98.56 103 VAL A O 1
ATOM 792 N N . ALA A 1 104 ? 7.241 -12.488 -10.515 1.00 98.19 104 ALA A N 1
ATOM 793 C CA . ALA A 1 104 ? 8.347 -13.441 -10.652 1.00 98.19 104 ALA A CA 1
ATOM 794 C C . ALA A 1 104 ? 8.383 -14.110 -12.040 1.00 98.19 104 ALA A C 1
ATOM 796 O O . ALA A 1 104 ? 9.456 -14.372 -12.572 1.00 98.19 104 ALA A O 1
ATOM 797 N N . ALA A 1 105 ? 7.212 -14.364 -12.630 1.00 97.75 105 ALA A N 1
ATOM 798 C CA . ALA A 1 105 ? 7.067 -14.933 -13.969 1.00 97.75 105 ALA A CA 1
ATOM 799 C C . ALA A 1 105 ? 7.249 -13.908 -15.109 1.00 97.75 105 ALA A C 1
ATOM 801 O O . ALA A 1 105 ? 7.128 -14.273 -16.275 1.00 97.75 105 ALA A O 1
ATOM 802 N N . GLY A 1 106 ? 7.535 -12.637 -14.804 1.00 97.19 106 GLY A N 1
ATOM 803 C CA . GLY A 1 106 ? 7.855 -11.619 -15.807 1.00 97.19 106 GLY A CA 1
ATOM 804 C C . GLY A 1 106 ? 6.654 -10.926 -16.456 1.00 97.19 106 GLY A C 1
ATOM 805 O O . GLY A 1 106 ? 6.841 -10.184 -17.417 1.00 97.19 106 GLY A O 1
ATOM 806 N N . PHE A 1 107 ? 5.433 -11.092 -15.934 1.00 97.69 107 PHE A N 1
ATOM 807 C CA . PHE A 1 107 ? 4.239 -10.420 -16.479 1.00 97.69 107 PHE A CA 1
ATOM 808 C C . PHE A 1 107 ? 4.227 -8.901 -16.247 1.00 97.69 107 PHE A C 1
ATOM 810 O O . PHE A 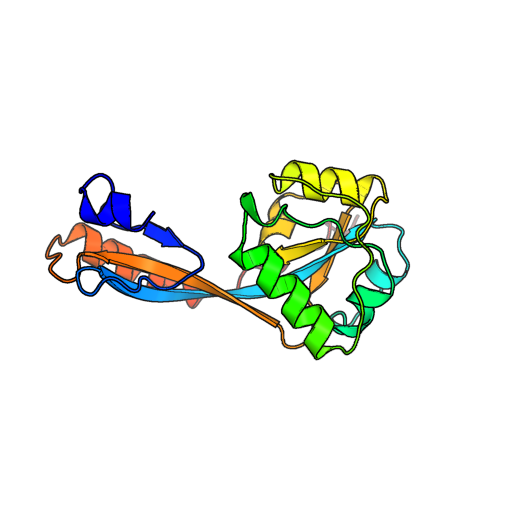1 107 ? 3.404 -8.196 -16.828 1.00 97.69 107 PHE A O 1
ATOM 817 N N . GLY A 1 108 ? 5.113 -8.383 -15.395 1.00 97.75 108 GLY A N 1
ATOM 818 C CA . GLY A 1 108 ? 5.222 -6.960 -15.104 1.00 97.75 108 GLY A CA 1
ATOM 819 C C . GLY A 1 108 ? 5.748 -6.677 -13.702 1.00 97.75 108 GLY A C 1
ATOM 820 O O . GLY A 1 108 ? 6.197 -7.583 -13.002 1.00 97.75 108 GLY A O 1
ATOM 821 N N . GLY A 1 109 ? 5.674 -5.412 -13.295 1.00 98.31 109 GLY A N 1
ATOM 822 C CA . GLY A 1 109 ? 5.861 -4.976 -11.914 1.00 98.31 109 GLY A CA 1
ATOM 823 C C . GLY A 1 109 ? 4.527 -4.784 -11.190 1.00 98.31 109 GLY A C 1
ATOM 824 O O . GLY A 1 109 ? 3.473 -4.748 -11.814 1.00 98.31 109 GLY A O 1
ATOM 825 N N . ALA A 1 110 ? 4.548 -4.645 -9.870 1.00 98.12 110 ALA A N 1
ATOM 826 C CA . ALA A 1 110 ? 3.352 -4.380 -9.072 1.00 98.12 110 ALA A CA 1
ATOM 827 C C . ALA A 1 110 ? 3.627 -3.316 -8.013 1.00 98.12 110 ALA A C 1
ATOM 829 O O . ALA A 1 110 ? 4.694 -3.312 -7.408 1.00 98.12 110 ALA A O 1
ATOM 830 N N . VAL A 1 111 ? 2.659 -2.439 -7.758 1.00 97.75 111 VAL A N 1
ATOM 831 C CA . VAL A 1 111 ? 2.754 -1.426 -6.699 1.00 97.75 111 VAL A CA 1
ATOM 832 C C . VAL A 1 111 ? 1.942 -1.886 -5.498 1.00 97.75 111 VAL A C 1
ATOM 834 O O . VAL A 1 111 ? 0.745 -2.155 -5.612 1.00 97.75 111 VAL A O 1
ATOM 837 N N . MET A 1 112 ? 2.602 -2.024 -4.350 1.00 96.12 112 MET A N 1
ATOM 838 C CA . MET A 1 112 ? 2.001 -2.494 -3.099 1.00 96.12 112 MET A CA 1
ATOM 839 C C . MET A 1 112 ? 2.720 -1.864 -1.896 1.00 96.12 112 MET A C 1
ATOM 841 O O . MET A 1 112 ? 3.840 -1.378 -2.053 1.00 96.12 112 MET A O 1
ATOM 845 N N . PRO A 1 113 ? 2.129 -1.890 -0.686 1.00 95.50 113 PRO A N 1
ATOM 846 C CA . PRO A 1 113 ? 2.831 -1.468 0.525 1.00 95.50 113 PRO A CA 1
ATOM 847 C C . PRO A 1 113 ? 4.132 -2.255 0.723 1.00 95.50 113 PRO A C 1
ATOM 849 O O . PRO A 1 113 ? 4.126 -3.484 0.593 1.00 95.50 113 PRO A O 1
ATOM 852 N N . ASP A 1 114 ? 5.223 -1.569 1.067 1.00 95.25 114 ASP A N 1
ATOM 853 C CA . ASP A 1 114 ? 6.568 -2.155 1.148 1.00 95.25 114 ASP A CA 1
ATOM 854 C C . ASP A 1 114 ? 6.676 -3.314 2.156 1.00 95.25 114 ASP A C 1
ATOM 856 O O . ASP A 1 114 ? 7.462 -4.240 1.966 1.00 95.25 114 ASP A O 1
ATOM 860 N N . SER A 1 115 ? 5.816 -3.351 3.181 1.00 94.25 115 SER A N 1
ATOM 861 C CA . SER A 1 115 ? 5.743 -4.476 4.129 1.00 94.25 115 SER A CA 1
ATOM 862 C C . SER A 1 115 ? 5.521 -5.846 3.469 1.00 94.25 115 SER A C 1
ATOM 864 O O . SER A 1 115 ? 5.957 -6.859 4.016 1.00 94.25 115 SER A O 1
ATOM 866 N N . HIS A 1 116 ? 4.939 -5.910 2.263 1.00 95.62 116 HIS A N 1
ATOM 867 C CA . HIS A 1 116 ? 4.777 -7.170 1.522 1.00 95.62 116 HIS A CA 1
ATOM 868 C C . HIS A 1 116 ? 6.115 -7.809 1.115 1.00 95.62 116 HIS A C 1
ATOM 870 O O . HIS A 1 116 ? 6.141 -8.996 0.784 1.00 95.62 116 HIS A O 1
ATOM 876 N N . ARG A 1 117 ? 7.244 -7.088 1.213 1.00 94.25 117 ARG A N 1
ATOM 877 C CA . ARG A 1 117 ? 8.594 -7.657 1.060 1.00 94.25 117 ARG A CA 1
ATOM 878 C C . ARG A 1 117 ? 8.872 -8.803 2.041 1.00 94.25 117 ARG A C 1
ATOM 880 O O . ARG A 1 117 ? 9.686 -9.678 1.745 1.00 94.25 117 ARG A O 1
ATOM 887 N N . ALA A 1 118 ? 8.172 -8.831 3.180 1.00 94.25 118 ALA A N 1
ATOM 888 C CA . ALA A 1 118 ? 8.259 -9.897 4.176 1.00 94.25 118 ALA A CA 1
ATOM 889 C C . ALA A 1 118 ? 7.771 -11.263 3.655 1.00 94.25 118 ALA A C 1
ATOM 891 O O . ALA A 1 118 ? 8.101 -12.285 4.244 1.00 94.25 118 ALA A O 1
ATOM 892 N N . LEU A 1 119 ? 7.037 -11.307 2.534 1.00 93.94 119 LEU A N 1
ATOM 893 C CA . LEU A 1 119 ? 6.599 -12.559 1.903 1.00 93.94 119 LEU A CA 1
ATOM 894 C C . LEU A 1 119 ? 7.717 -13.290 1.139 1.00 93.94 119 LEU A C 1
ATOM 896 O O . LEU A 1 119 ? 7.514 -14.432 0.736 1.00 93.94 119 LEU A O 1
ATOM 900 N N . ARG A 1 120 ? 8.880 -12.650 0.924 1.00 92.31 120 ARG A N 1
ATOM 901 C CA . ARG A 1 120 ? 10.115 -13.271 0.394 1.00 92.31 120 ARG A CA 1
ATOM 902 C C . ARG A 1 120 ? 9.913 -14.152 -0.853 1.00 92.31 120 ARG A C 1
ATOM 904 O O . ARG A 1 120 ? 10.444 -15.258 -0.942 1.00 92.31 120 ARG A O 1
ATOM 911 N N . ARG A 1 121 ? 9.158 -13.677 -1.850 1.00 96.69 121 ARG A N 1
ATOM 912 C CA . ARG A 1 121 ? 8.986 -14.411 -3.116 1.00 96.69 121 ARG A CA 1
ATOM 913 C C . ARG A 1 121 ? 10.305 -14.442 -3.899 1.00 96.69 121 ARG A C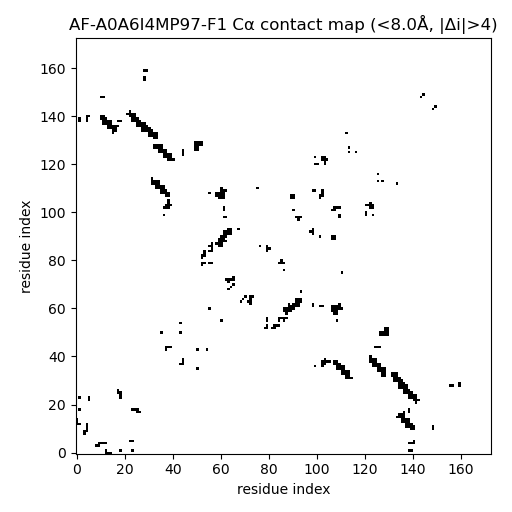 1
ATOM 915 O O . ARG A 1 121 ? 10.797 -13.401 -4.322 1.00 96.69 121 ARG A O 1
ATOM 922 N N . ILE A 1 122 ? 10.828 -15.643 -4.154 1.00 97.19 122 ILE A N 1
ATOM 923 C CA . ILE A 1 122 ? 11.980 -15.852 -5.048 1.00 97.19 122 ILE A CA 1
ATOM 924 C C . ILE A 1 122 ? 11.660 -15.291 -6.440 1.00 97.19 122 ILE A C 1
ATOM 926 O O . ILE A 1 122 ? 10.559 -15.490 -6.957 1.00 97.19 122 ILE A O 1
ATOM 930 N N . GLY A 1 123 ? 12.630 -14.600 -7.041 1.00 97.38 123 GLY A N 1
ATOM 931 C CA . GLY A 1 123 ? 12.470 -13.965 -8.349 1.00 97.38 123 GLY A CA 1
ATOM 932 C C . GLY A 1 123 ? 11.809 -12.586 -8.298 1.00 97.38 123 GLY A C 1
ATOM 933 O O . GLY A 1 123 ? 11.529 -12.020 -9.351 1.00 97.38 123 GLY A O 1
ATOM 934 N N . VAL A 1 124 ? 11.559 -12.032 -7.104 1.00 98.44 124 VAL A N 1
ATOM 935 C CA . VAL A 1 124 ? 10.991 -10.690 -6.926 1.00 98.44 124 VAL A CA 1
ATOM 936 C C . VAL A 1 124 ? 11.921 -9.824 -6.088 1.00 98.44 124 VAL A C 1
ATOM 938 O O . VAL A 1 124 ? 12.357 -10.224 -5.011 1.00 98.44 124 VAL A O 1
ATOM 941 N N . ALA A 1 125 ? 12.182 -8.614 -6.568 1.00 97.44 125 ALA A N 1
ATOM 942 C CA . ALA A 1 125 ? 12.820 -7.546 -5.812 1.00 97.44 125 ALA A CA 1
ATOM 943 C C . ALA A 1 125 ? 11.792 -6.447 -5.516 1.00 97.44 125 ALA A C 1
ATOM 945 O O . ALA A 1 125 ? 10.911 -6.190 -6.335 1.00 97.44 125 ALA A O 1
ATOM 946 N N . ALA A 1 126 ? 11.898 -5.796 -4.359 1.00 96.81 126 ALA A N 1
ATOM 947 C CA . ALA A 1 126 ? 11.068 -4.652 -3.995 1.00 96.81 126 ALA A CA 1
ATOM 948 C C . ALA A 1 126 ? 11.928 -3.389 -3.978 1.00 96.81 126 ALA A C 1
ATOM 950 O O . ALA A 1 126 ? 13.022 -3.394 -3.415 1.00 96.81 126 ALA A O 1
ATOM 951 N N . ARG A 1 127 ? 11.428 -2.312 -4.585 1.00 96.44 127 ARG A N 1
ATOM 952 C CA . ARG A 1 127 ? 12.094 -1.010 -4.605 1.00 96.44 127 ARG A CA 1
ATOM 953 C C . ARG A 1 127 ? 11.099 0.079 -4.187 1.00 96.44 127 ARG A C 1
ATOM 955 O O . ARG A 1 127 ? 10.103 0.245 -4.892 1.00 96.44 127 ARG A O 1
ATOM 962 N N . PRO A 1 128 ? 11.321 0.811 -3.078 1.00 96.69 128 PRO A N 1
ATOM 963 C CA . PRO A 1 128 ? 10.415 1.874 -2.636 1.00 96.69 128 PRO A CA 1
ATOM 964 C C . PRO A 1 128 ? 10.164 2.910 -3.736 1.00 96.69 128 PRO A C 1
ATOM 966 O O . PRO A 1 128 ? 11.075 3.210 -4.504 1.00 96.69 128 PRO A O 1
ATOM 969 N N . LEU A 1 129 ? 8.953 3.460 -3.814 1.00 97.44 129 LEU A N 1
ATOM 970 C CA . LEU A 1 129 ? 8.598 4.541 -4.733 1.00 97.44 129 LEU A CA 1
ATOM 971 C C . LEU A 1 129 ? 8.793 5.904 -4.058 1.00 97.44 129 LEU A C 1
ATOM 973 O O . LEU A 1 129 ? 8.282 6.151 -2.961 1.00 97.44 129 LEU A O 1
ATOM 977 N N . THR A 1 130 ? 9.505 6.807 -4.729 1.00 96.06 130 THR A N 1
ATOM 978 C CA . THR A 1 130 ? 9.825 8.145 -4.213 1.00 96.06 130 THR A CA 1
ATOM 979 C C . THR A 1 130 ? 8.564 8.940 -3.886 1.00 96.06 130 THR A C 1
ATOM 981 O O . THR A 1 130 ? 7.681 9.078 -4.728 1.00 96.06 130 THR A O 1
ATOM 984 N N . GLY A 1 131 ? 8.503 9.506 -2.677 1.00 94.00 131 GLY A N 1
ATOM 985 C CA . GLY A 1 131 ? 7.429 10.421 -2.275 1.00 94.00 131 GLY A CA 1
ATOM 986 C C . GLY A 1 131 ? 6.059 9.764 -2.093 1.00 94.00 131 GLY A C 1
ATOM 987 O O . GLY A 1 131 ? 5.059 10.471 -2.025 1.00 94.00 131 GLY A O 1
ATOM 988 N N . THR A 1 132 ? 5.996 8.433 -2.008 1.00 95.19 132 THR A N 1
ATOM 989 C CA . THR A 1 132 ? 4.737 7.698 -1.833 1.00 95.19 132 THR A CA 1
ATOM 990 C C . THR A 1 132 ? 4.630 7.095 -0.449 1.00 95.19 132 THR A C 1
ATOM 992 O O . THR A 1 132 ? 5.621 6.648 0.123 1.00 95.19 132 THR A O 1
ATOM 995 N N . ASN A 1 133 ? 3.410 7.059 0.071 1.00 92.94 133 ASN A N 1
ATOM 996 C CA . ASN A 1 133 ? 3.103 6.527 1.383 1.00 92.94 133 ASN A CA 1
ATOM 997 C C . ASN A 1 133 ? 1.644 6.080 1.414 1.00 92.94 133 ASN A C 1
ATOM 999 O O . ASN A 1 133 ? 0.785 6.709 0.801 1.00 92.94 133 ASN A O 1
ATOM 1003 N N . THR A 1 134 ? 1.367 5.018 2.157 1.00 91.69 134 THR A N 1
ATOM 1004 C CA . THR A 1 134 ? 0.019 4.511 2.400 1.00 91.69 134 THR A CA 1
ATOM 1005 C C . THR A 1 134 ? -0.167 4.271 3.891 1.00 91.69 134 THR A C 1
ATOM 1007 O O . THR A 1 134 ? 0.750 3.832 4.591 1.00 91.69 134 THR A O 1
ATOM 1010 N N . THR A 1 135 ? -1.354 4.599 4.395 1.00 91.94 135 THR A N 1
ATOM 1011 C CA . THR A 1 135 ? -1.648 4.586 5.830 1.00 91.94 135 THR A CA 1
ATOM 1012 C C . THR A 1 135 ? -2.639 3.482 6.167 1.00 91.94 135 THR A C 1
ATOM 1014 O O . THR A 1 135 ? -3.689 3.349 5.543 1.00 91.94 135 THR A O 1
ATOM 1017 N N . LEU A 1 136 ? -2.321 2.703 7.196 1.00 92.38 136 LEU A N 1
ATOM 1018 C CA . LEU A 1 136 ? -3.284 1.856 7.884 1.00 92.38 136 LEU A CA 1
ATOM 1019 C C . LEU A 1 136 ? -3.913 2.629 9.037 1.00 92.38 136 LEU A C 1
ATOM 1021 O O . LEU A 1 136 ? -3.228 3.307 9.803 1.00 92.38 136 LEU A O 1
ATOM 1025 N N . TYR A 1 137 ? -5.219 2.478 9.168 1.00 93.81 137 TYR A N 1
ATOM 1026 C CA . TYR A 1 137 ? -6.060 3.114 10.161 1.00 93.81 137 TYR A CA 1
ATOM 1027 C C . TYR A 1 137 ? -6.599 2.072 11.125 1.00 93.81 137 TYR A C 1
ATOM 1029 O O . TYR A 1 137 ? -7.030 0.996 10.707 1.00 93.81 137 TYR A O 1
ATOM 1037 N N . LEU A 1 138 ? -6.618 2.431 12.404 1.00 95.44 138 LEU A N 1
ATOM 1038 C CA . LEU A 1 138 ? -7.397 1.741 13.421 1.00 95.44 138 LEU A CA 1
ATOM 1039 C C . LEU A 1 138 ? -8.795 2.344 13.455 1.00 95.44 138 LEU A C 1
ATOM 1041 O O . LEU A 1 138 ? -8.930 3.569 13.450 1.00 95.44 138 LEU A O 1
ATOM 1045 N N . VAL A 1 139 ? -9.810 1.488 13.500 1.00 96.44 139 VAL A N 1
ATOM 1046 C CA . VAL A 1 139 ? -11.226 1.866 13.514 1.00 96.44 139 VAL A CA 1
ATOM 1047 C C . VAL A 1 139 ? -11.936 1.120 14.633 1.00 96.44 139 VAL A C 1
ATOM 1049 O O . VAL A 1 139 ? -11.786 -0.092 14.737 1.00 96.44 139 VAL A O 1
ATOM 1052 N N . TRP A 1 140 ? -12.692 1.835 15.460 1.00 96.75 140 TRP A N 1
ATOM 1053 C CA . TRP A 1 140 ? -13.452 1.295 16.596 1.00 96.75 140 TRP A CA 1
ATOM 1054 C C . TRP A 1 140 ? -14.744 2.105 16.794 1.00 96.75 140 TRP A C 1
ATOM 1056 O O . TRP A 1 140 ? -14.902 3.162 16.175 1.00 96.75 140 TRP A O 1
ATOM 1066 N N . ARG A 1 141 ? -15.680 1.634 17.628 1.00 97.06 141 ARG A N 1
ATOM 1067 C CA . ARG A 1 141 ? -16.900 2.399 17.956 1.00 97.06 141 ARG A CA 1
ATOM 1068 C C . ARG A 1 141 ? -16.548 3.692 18.694 1.00 97.06 141 ARG A C 1
ATOM 1070 O O . ARG A 1 141 ? -15.688 3.702 19.568 1.00 97.06 141 ARG A O 1
ATOM 1077 N N . ALA A 1 142 ? -17.173 4.802 18.318 1.00 95.50 142 ALA A N 1
ATOM 1078 C CA . ALA A 1 142 ? -16.840 6.116 18.868 1.00 95.50 142 ALA A CA 1
ATOM 1079 C C . ALA A 1 142 ? -17.158 6.234 20.369 1.00 95.50 142 ALA A C 1
ATOM 1081 O O . ALA A 1 142 ? -16.459 6.947 21.084 1.00 95.50 142 ALA A O 1
ATOM 1082 N N . ASP A 1 143 ? -18.174 5.509 20.831 1.00 94.56 143 ASP A N 1
ATOM 1083 C CA . ASP A 1 143 ? -18.651 5.437 22.213 1.00 94.56 143 ASP A CA 1
ATOM 1084 C C . ASP A 1 143 ? -18.080 4.241 22.996 1.00 94.56 143 ASP A C 1
ATOM 1086 O O . ASP A 1 143 ? -18.537 3.949 24.100 1.00 94.56 143 ASP A O 1
ATOM 1090 N N . ASP A 1 144 ? -17.076 3.545 22.448 1.00 91.69 144 ASP A N 1
ATOM 1091 C CA . ASP A 1 144 ? -16.476 2.392 23.114 1.00 91.69 144 ASP A CA 1
ATOM 1092 C C . ASP A 1 144 ? -15.750 2.804 24.404 1.00 91.69 144 ASP A C 1
ATOM 1094 O O . ASP A 1 144 ? -14.897 3.696 24.395 1.00 91.69 144 ASP A O 1
ATOM 1098 N N . THR A 1 145 ? -16.090 2.130 25.503 1.00 92.12 145 THR A N 1
ATOM 1099 C CA . THR A 1 145 ? -15.538 2.369 26.846 1.00 92.12 145 THR A CA 1
ATOM 1100 C C . THR A 1 145 ? -14.772 1.165 27.396 1.00 92.12 145 THR A C 1
ATOM 1102 O O . THR A 1 145 ? -14.339 1.195 28.550 1.00 92.12 145 THR A O 1
ATOM 1105 N N . ASP A 1 146 ? -14.570 0.109 26.598 1.00 95.44 146 ASP A N 1
ATOM 1106 C CA . ASP A 1 146 ? -13.911 -1.110 27.057 1.00 95.44 146 ASP A CA 1
ATOM 1107 C C . ASP A 1 146 ? -12.418 -0.838 27.353 1.00 95.44 146 ASP A C 1
ATOM 1109 O O . ASP A 1 146 ? -11.643 -0.472 26.453 1.00 95.44 146 ASP A O 1
ATOM 1113 N N . PRO A 1 147 ? -11.951 -1.040 28.602 1.00 94.94 147 PRO A N 1
ATOM 1114 C CA . PRO A 1 147 ? -10.550 -0.850 28.962 1.00 94.94 147 PRO A CA 1
ATOM 1115 C C . PRO A 1 147 ? -9.571 -1.665 28.106 1.00 94.94 147 PRO A C 1
ATOM 1117 O O . PRO A 1 147 ? -8.431 -1.234 27.912 1.00 94.94 147 PRO A O 1
ATOM 1120 N N . LEU A 1 148 ? -9.978 -2.828 27.588 1.00 94.88 148 LEU A N 1
ATOM 1121 C CA . LEU A 1 148 ? -9.155 -3.655 26.709 1.00 94.88 148 LEU A CA 1
ATOM 1122 C C . LEU A 1 148 ? -8.929 -2.972 25.356 1.00 94.88 148 LEU A C 1
ATOM 1124 O O . LEU A 1 148 ? -7.790 -2.914 24.885 1.00 94.88 148 LEU A O 1
ATOM 1128 N N . VAL A 1 149 ? -9.979 -2.390 24.770 1.00 94.19 149 VAL A N 1
ATOM 1129 C CA . VAL A 1 149 ? -9.910 -1.618 23.518 1.00 94.19 149 VAL A CA 1
ATOM 1130 C C . VAL A 1 149 ? -8.975 -0.424 23.693 1.00 94.19 149 VAL A C 1
ATOM 1132 O O . VAL A 1 149 ? -8.124 -0.163 22.839 1.00 94.19 149 VAL A O 1
ATOM 1135 N N . HIS A 1 150 ? -9.068 0.280 24.823 1.00 93.12 150 HIS A N 1
ATOM 1136 C CA . HIS A 1 150 ? -8.150 1.370 25.157 1.00 93.12 150 HIS A CA 1
ATOM 1137 C C . HIS A 1 150 ? -6.692 0.906 25.265 1.00 93.12 150 HIS A C 1
ATOM 1139 O O . HIS A 1 150 ? -5.838 1.423 24.543 1.00 93.12 150 HIS A O 1
ATOM 1145 N N . ARG A 1 151 ? -6.405 -0.125 26.070 1.00 94.12 151 ARG A N 1
ATOM 1146 C CA . ARG A 1 151 ? -5.036 -0.651 26.225 1.00 94.12 151 ARG A CA 1
ATOM 1147 C C . ARG A 1 151 ? -4.448 -1.167 24.914 1.00 94.12 151 ARG A C 1
ATOM 1149 O O . ARG A 1 151 ? -3.256 -0.980 24.659 1.00 94.12 151 ARG A O 1
ATOM 1156 N N . PHE A 1 152 ? -5.260 -1.805 24.073 1.00 93.56 152 PHE A N 1
ATOM 1157 C CA . PHE A 1 152 ? -4.819 -2.277 22.764 1.00 93.56 152 PHE A CA 1
ATOM 1158 C C . PHE A 1 152 ? -4.428 -1.105 21.856 1.00 93.56 152 PHE A C 1
ATOM 1160 O O . PHE A 1 152 ? -3.350 -1.122 21.257 1.00 93.56 152 PHE A O 1
ATOM 1167 N N . LYS A 1 153 ? -5.249 -0.044 21.809 1.00 92.00 153 LYS A N 1
ATOM 1168 C CA . LYS A 1 153 ? -4.930 1.191 21.072 1.00 92.00 153 LYS A CA 1
ATOM 1169 C C . LYS A 1 153 ? -3.621 1.818 21.556 1.00 92.00 153 LYS A C 1
ATOM 1171 O O . LYS A 1 153 ? -2.831 2.256 20.717 1.00 92.00 153 LYS A O 1
ATOM 1176 N N . ASP A 1 154 ? -3.380 1.868 22.859 1.00 90.75 154 ASP A N 1
ATOM 1177 C CA . ASP A 1 154 ? -2.162 2.467 23.419 1.00 90.75 154 ASP A CA 1
ATOM 1178 C C . ASP A 1 154 ? -0.921 1.624 23.103 1.00 90.75 154 ASP A C 1
ATOM 1180 O O . ASP A 1 154 ? 0.102 2.149 22.664 1.00 90.75 154 ASP A O 1
ATOM 1184 N N . THR A 1 155 ? -1.042 0.298 23.209 1.00 91.75 155 THR A N 1
ATOM 1185 C CA . THR A 1 155 ? 0.027 -0.643 22.838 1.00 91.75 155 THR A CA 1
ATOM 1186 C C . THR A 1 155 ? 0.408 -0.496 21.365 1.00 91.75 155 THR A C 1
ATOM 1188 O O . THR A 1 155 ? 1.588 -0.404 21.027 1.00 91.75 155 THR A O 1
ATOM 1191 N N . LEU A 1 156 ? -0.582 -0.417 20.471 1.00 89.00 156 LEU A N 1
ATOM 1192 C CA . LEU A 1 156 ? -0.331 -0.233 19.043 1.00 89.00 156 LEU A CA 1
ATOM 1193 C C . LEU A 1 156 ? 0.319 1.117 18.721 1.00 89.00 156 LEU A C 1
ATOM 1195 O O . LEU A 1 156 ? 1.166 1.168 17.829 1.00 89.00 156 LEU A O 1
ATOM 1199 N N . ALA A 1 157 ? -0.035 2.182 19.448 1.00 83.44 157 ALA A N 1
ATOM 1200 C CA . ALA A 1 157 ? 0.607 3.489 19.305 1.00 83.44 157 ALA A CA 1
ATOM 1201 C C . ALA A 1 157 ? 2.085 3.456 19.736 1.00 83.44 157 ALA A C 1
ATOM 1203 O O . ALA A 1 157 ? 2.932 4.085 19.100 1.00 83.44 157 ALA A O 1
ATOM 1204 N N . ALA A 1 158 ? 2.412 2.676 20.771 1.00 83.31 158 ALA A N 1
ATOM 1205 C CA . ALA A 1 158 ? 3.783 2.491 21.236 1.00 83.31 158 ALA A CA 1
ATOM 1206 C C . ALA A 1 158 ? 4.651 1.651 20.278 1.00 83.31 158 ALA A C 1
ATOM 1208 O O . ALA A 1 158 ? 5.866 1.818 20.253 1.00 83.31 158 ALA A O 1
ATOM 1209 N N . LEU A 1 159 ? 4.065 0.757 19.471 1.00 78.31 159 LEU A N 1
ATOM 1210 C CA . LEU A 1 159 ? 4.823 -0.069 18.517 1.00 78.31 159 LEU A CA 1
ATOM 1211 C C . LEU A 1 159 ? 5.279 0.705 17.275 1.00 78.31 159 LEU A C 1
ATOM 1213 O O . LEU A 1 159 ? 6.327 0.402 16.709 1.00 78.31 159 LEU A O 1
ATOM 1217 N N . THR A 1 160 ? 4.528 1.722 16.864 1.00 66.81 160 THR A N 1
ATOM 1218 C CA . THR A 1 160 ? 4.823 2.527 15.668 1.00 66.81 160 THR A CA 1
ATOM 1219 C C . THR A 1 160 ? 5.954 3.539 15.845 1.00 66.81 160 THR A C 1
ATOM 1221 O O . THR A 1 160 ? 6.420 4.099 14.858 1.00 66.81 160 THR A O 1
ATOM 1224 N N . SER A 1 161 ? 6.439 3.754 17.072 1.00 56.19 161 SER A N 1
ATOM 1225 C CA . SER A 1 161 ? 7.609 4.599 17.354 1.00 56.19 161 SER A CA 1
ATOM 1226 C C . SER A 1 161 ? 8.948 3.869 17.186 1.00 56.19 161 SER A C 1
ATOM 1228 O O . SER A 1 161 ? 9.999 4.509 17.221 1.00 56.19 161 SER A O 1
ATOM 1230 N N . ARG A 1 162 ? 8.943 2.542 16.977 1.00 42.81 162 ARG A N 1
ATOM 1231 C CA . ARG A 1 162 ? 10.161 1.767 16.705 1.00 42.81 162 ARG A CA 1
ATOM 1232 C C . ARG A 1 162 ? 10.369 1.638 15.193 1.00 42.81 162 ARG A C 1
ATOM 1234 O O . ARG A 1 162 ? 9.481 1.117 14.515 1.00 42.81 162 ARG A O 1
ATOM 1241 N N . PRO A 1 163 ? 11.522 2.058 14.640 1.00 42.19 163 PRO A N 1
ATOM 1242 C CA . PRO A 1 163 ? 11.822 1.802 13.238 1.00 42.19 163 PRO A CA 1
ATOM 1243 C C . PRO A 1 163 ? 11.787 0.292 12.959 1.00 42.19 163 PRO A C 1
ATOM 1245 O O . PRO A 1 163 ? 12.279 -0.517 13.749 1.00 42.19 163 PRO A O 1
ATOM 1248 N N . CYS A 1 164 ? 11.171 -0.081 11.833 1.00 41.94 164 CYS A N 1
ATOM 1249 C CA . CYS A 1 164 ? 11.167 -1.449 11.323 1.00 41.94 164 CYS A CA 1
ATOM 1250 C C . CYS A 1 164 ? 12.628 -1.916 11.178 1.00 41.94 164 CYS A C 1
ATOM 1252 O O . CYS A 1 164 ? 13.400 -1.183 10.554 1.00 41.94 164 CYS A O 1
ATOM 1254 N N . PRO A 1 165 ? 13.033 -3.079 11.727 1.00 37.62 165 PRO A N 1
ATOM 1255 C CA . PRO A 1 165 ? 14.390 -3.581 11.554 1.00 37.62 165 PRO A CA 1
ATOM 1256 C C . PRO A 1 165 ? 14.693 -3.677 10.058 1.00 37.62 165 PRO A C 1
ATOM 1258 O O . PRO A 1 165 ? 14.039 -4.421 9.322 1.00 37.62 165 PRO A O 1
ATOM 1261 N N . THR A 1 166 ? 15.635 -2.867 9.588 1.00 40.97 166 THR A N 1
ATOM 1262 C CA . THR A 1 166 ? 16.191 -3.005 8.246 1.00 40.97 166 THR A CA 1
ATOM 1263 C C . THR A 1 166 ? 16.872 -4.365 8.163 1.00 40.97 166 THR A C 1
ATOM 1265 O O . THR A 1 166 ? 17.628 -4.723 9.065 1.00 40.97 166 THR A O 1
ATOM 1268 N N . ASP A 1 167 ? 16.549 -5.111 7.106 1.00 38.50 167 ASP A N 1
ATOM 1269 C CA . ASP A 1 167 ? 17.058 -6.448 6.788 1.00 38.50 167 ASP A CA 1
ATOM 1270 C C . ASP A 1 167 ? 18.541 -6.593 7.157 1.00 38.50 167 ASP A C 1
ATOM 1272 O O . ASP A 1 167 ? 19.393 -5.860 6.648 1.00 38.50 167 ASP A O 1
ATOM 1276 N N . HIS A 1 168 ? 18.855 -7.550 8.030 1.00 40.78 168 HIS A N 1
ATOM 1277 C CA . HIS A 1 168 ? 20.219 -8.038 8.156 1.00 40.78 168 HIS A CA 1
ATOM 1278 C C . HIS A 1 168 ? 20.570 -8.710 6.830 1.00 40.78 168 HIS A C 1
ATOM 1280 O O . HIS A 1 168 ? 19.973 -9.723 6.462 1.00 40.78 168 HIS A O 1
ATOM 1286 N N . GLY A 1 169 ? 21.513 -8.113 6.096 1.00 35.59 169 GLY A N 1
ATOM 1287 C CA . GLY A 1 169 ? 22.137 -8.754 4.945 1.00 35.59 169 GLY A CA 1
ATOM 1288 C C . GLY A 1 169 ? 22.629 -10.162 5.309 1.00 35.59 169 GLY A C 1
ATOM 1289 O O . GLY A 1 169 ? 22.829 -10.460 6.491 1.00 35.59 169 GLY A O 1
ATOM 1290 N N . PRO A 1 170 ? 22.790 -11.053 4.317 1.00 37.06 170 PRO A N 1
ATOM 1291 C CA . PRO A 1 170 ? 23.168 -12.434 4.585 1.00 37.06 170 PRO A CA 1
ATOM 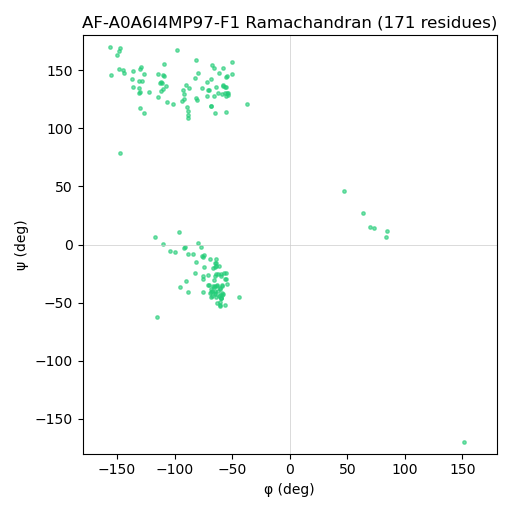1292 C C . PRO A 1 170 ? 24.471 -12.482 5.400 1.00 37.06 170 PRO A C 1
ATOM 1294 O O . PRO A 1 170 ? 25.344 -11.636 5.181 1.00 37.06 170 PRO A O 1
ATOM 1297 N N . PRO A 1 171 ? 24.616 -13.443 6.333 1.00 34.94 171 PRO A N 1
ATOM 1298 C CA . PRO A 1 171 ? 25.831 -13.571 7.124 1.00 34.94 171 PRO A CA 1
ATOM 1299 C C . PRO A 1 171 ? 27.032 -13.714 6.187 1.00 34.94 171 PRO A C 1
ATOM 1301 O O . PRO A 1 171 ? 27.001 -14.513 5.245 1.00 34.94 171 PRO A O 1
ATOM 1304 N N . ALA A 1 172 ? 28.064 -12.904 6.434 1.00 41.34 172 ALA A N 1
ATOM 1305 C CA . ALA A 1 172 ? 29.349 -13.035 5.765 1.00 41.34 172 ALA A CA 1
ATOM 1306 C C . ALA A 1 172 ? 29.848 -14.476 5.946 1.00 41.34 172 ALA A C 1
ATOM 1308 O O . ALA A 1 172 ? 29.814 -15.009 7.058 1.00 41.34 172 ALA A O 1
ATOM 1309 N N . ARG A 1 173 ? 30.218 -15.106 4.830 1.00 52.91 173 ARG A N 1
ATOM 1310 C CA . ARG A 1 173 ? 30.881 -16.412 4.820 1.00 52.91 173 ARG A CA 1
ATOM 1311 C C . ARG A 1 173 ? 32.304 -16.295 5.337 1.00 52.91 173 ARG A C 1
ATOM 1313 O O . ARG A 1 173 ? 32.927 -15.247 5.059 1.00 52.91 173 ARG A O 1
#

InterPro domains:
  IPR005119 LysR, substrate-binding [PF03466] (2-158)

Solvent-accessible surface area (backbone atoms only — not comparable to full-atom values): 9879 Å² total; per-residue (Å²): 103,70,62,40,32,74,72,65,77,34,71,67,38,79,39,73,63,75,70,87,51,84,66,40,39,63,44,86,63,48,76,42,41,30,14,43,33,24,24,51,86,41,79,85,52,72,55,90,63,62,39,53,51,58,55,54,53,76,41,32,30,42,38,45,48,52,95,79,34,50,65,65,34,51,51,54,52,49,46,24,54,78,42,76,31,75,75,42,80,50,44,72,37,92,45,71,68,55,40,52,51,40,16,38,71,61,44,18,26,32,80,45,60,46,76,62,62,78,70,67,56,79,47,48,30,75,37,45,34,57,96,43,68,49,49,35,22,42,36,28,48,57,84,67,77,54,67,64,62,52,52,50,54,53,52,55,58,61,55,66,76,53,80,77,83,73,80,80,70,79,80,82,129

Nearest PDB structures (foldseek):
  7xro-assembly1_C  TM=8.879E-01  e=1.842E-13  Salmonella enterica subsp. enterica serovar Typhimurium str. SL1344
  3k1p-assembly1_A  TM=8.769E-01  e=9.134E-13  Acinetobacter baylyi ADP1
  7d98-assembly1_B  TM=8.669E-01  e=7.562E-12  Cupriavidus necator
  7w08-assembly2_B  TM=8.630E-01  e=1.854E-11  Yersinia pseudotuberculosis YPIII
  3glb-assembly2_C  TM=8.616E-01  e=4.846E-11  Acinetobacter baylyi ADP1

pLDDT: mean 90.56, std 14.52, range [34.94, 98.56]

Secondary structure (DSSP, 8-state):
-HHHHHTTS-SEEEESS----TTEEEEEEEEE-EEEEEETTSGGGS-SSPBPGGGGGSS-EEE--TTT-HHHHHHHHHHHHHTT-PPPEEEE-SSHHHHHHHHHTTS-BEEEEGGGGGG--TTEEEEEBTT--EEEEEEEETT---HHHHHHHHHHHHHTTSPP----PPPP-

Mean predicted aligned error: 5.93 Å

Foldseek 3Di:
DLVCQVVVVDQKDKDQDADPDPQKDKDWFDKFFKKKKAQCPDPQQPDPAFAELVVQQVKAEAEEDCVLPVPRRVVNVVSCVVNVHDHHHQYYDNDPVVRNVCRLVRSIIYIDGPVCVVVVDPRIGIGTYPPGMTTMMMMGGPPDDDVVSVVVVVVSNVVNVDPDPDDDDDDDD